Protein AF-A0A933KQH9-F1 (afdb_monomer_lite)

Structure (mmCIF, N/CA/C/O backbone):
data_AF-A0A933KQH9-F1
#
_entry.id   AF-A0A933KQH9-F1
#
loop_
_atom_site.group_PDB
_atom_site.id
_atom_site.type_symbol
_atom_site.label_atom_id
_atom_site.label_alt_id
_atom_site.label_comp_id
_atom_site.label_asym_id
_atom_site.label_entity_id
_atom_site.label_seq_id
_atom_site.pdbx_PDB_ins_code
_atom_site.Cartn_x
_atom_site.Cartn_y
_atom_site.Cartn_z
_atom_site.occupancy
_atom_site.B_iso_or_equiv
_atom_site.auth_seq_id
_atom_site.auth_comp_id
_atom_site.auth_asym_id
_atom_site.auth_atom_id
_atom_site.pdbx_PDB_model_num
ATOM 1 N N . MET A 1 1 ? -26.737 -25.589 7.525 1.00 46.44 1 MET A N 1
ATOM 2 C CA . MET A 1 1 ? -25.568 -26.470 7.761 1.00 46.44 1 MET A CA 1
ATOM 3 C C . MET A 1 1 ? -24.680 -26.431 6.521 1.00 46.44 1 MET A C 1
ATOM 5 O O . MET A 1 1 ? -25.229 -26.481 5.429 1.00 46.44 1 MET A O 1
ATOM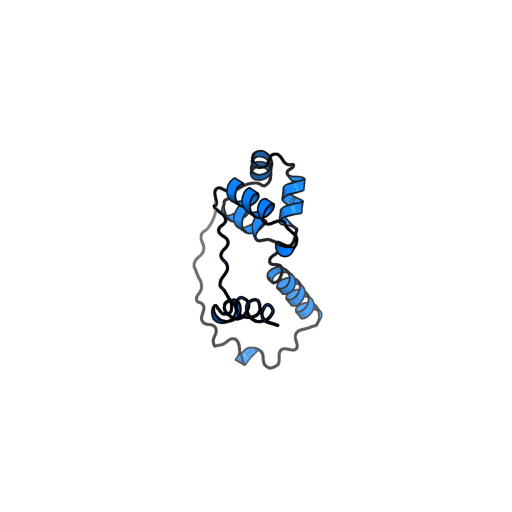 9 N N . ALA A 1 2 ? -23.361 -26.272 6.685 1.00 54.53 2 ALA A N 1
ATOM 10 C CA . ALA A 1 2 ? -22.367 -26.179 5.602 1.00 54.53 2 ALA A CA 1
ATOM 11 C C . ALA A 1 2 ? -21.714 -27.547 5.302 1.00 54.53 2 ALA A C 1
ATOM 13 O O . ALA A 1 2 ? -21.694 -28.412 6.178 1.00 54.53 2 ALA A O 1
ATOM 14 N N . LYS A 1 3 ? -21.180 -27.740 4.083 1.00 48.19 3 LYS A N 1
ATOM 15 C CA . LYS A 1 3 ? -20.543 -28.986 3.606 1.00 48.19 3 LYS A CA 1
ATOM 16 C C . LYS A 1 3 ? -19.101 -28.719 3.132 1.00 48.19 3 LYS A C 1
ATOM 18 O O . LYS A 1 3 ? -18.855 -27.694 2.505 1.00 48.19 3 LYS A O 1
ATOM 23 N N . ALA A 1 4 ? -18.183 -29.637 3.452 1.00 56.84 4 ALA A N 1
ATOM 24 C CA . ALA A 1 4 ? -16.744 -29.596 3.146 1.00 56.84 4 ALA A CA 1
ATOM 25 C C . ALA A 1 4 ? -16.400 -30.098 1.720 1.00 56.84 4 ALA A C 1
ATOM 27 O O . ALA A 1 4 ? -17.177 -30.865 1.152 1.00 56.84 4 ALA A O 1
ATOM 28 N N . SER A 1 5 ? -15.234 -29.699 1.174 1.00 48.62 5 SER A N 1
ATOM 29 C CA . SER A 1 5 ? -14.744 -30.033 -0.185 1.00 48.62 5 SER A CA 1
ATOM 30 C C . SER A 1 5 ? -13.273 -30.503 -0.201 1.00 48.62 5 SER A C 1
ATOM 32 O O . SER A 1 5 ? -12.468 -30.038 0.602 1.00 48.62 5 SER A O 1
ATOM 34 N N . THR A 1 6 ? -12.942 -31.409 -1.130 1.00 44.62 6 THR A N 1
ATOM 35 C CA . THR A 1 6 ? -11.667 -32.158 -1.316 1.00 44.62 6 THR A CA 1
ATOM 36 C C . THR A 1 6 ? -10.772 -31.534 -2.430 1.00 44.62 6 THR A C 1
ATOM 38 O O . THR A 1 6 ? -11.344 -30.841 -3.273 1.00 44.62 6 THR A O 1
ATOM 41 N N . PRO A 1 7 ? -9.419 -31.729 -2.477 1.00 52.72 7 PRO A N 1
ATOM 42 C CA . PRO A 1 7 ? -8.498 -30.928 -3.320 1.00 52.72 7 PRO A CA 1
ATOM 43 C C . PRO A 1 7 ? -8.021 -31.587 -4.646 1.00 52.72 7 PRO A C 1
ATOM 45 O O . PRO A 1 7 ? -8.163 -32.795 -4.821 1.00 52.72 7 PRO A O 1
ATOM 48 N N . ILE A 1 8 ? -7.449 -30.776 -5.561 1.00 50.84 8 ILE A N 1
ATOM 49 C CA . ILE A 1 8 ? -7.117 -31.064 -6.988 1.00 50.84 8 ILE A CA 1
ATOM 50 C C . ILE A 1 8 ? -5.592 -30.931 -7.271 1.00 50.84 8 ILE A C 1
ATOM 52 O O . ILE A 1 8 ? -4.945 -30.083 -6.661 1.00 50.84 8 ILE A O 1
ATOM 56 N N . ASP A 1 9 ? -5.047 -31.747 -8.196 1.00 50.47 9 ASP A N 1
ATOM 57 C CA . ASP A 1 9 ? -3.622 -31.879 -8.615 1.00 50.47 9 ASP A CA 1
ATOM 58 C C . ASP A 1 9 ? -3.227 -30.961 -9.811 1.00 50.47 9 ASP A C 1
ATOM 60 O O . ASP A 1 9 ? -4.059 -30.667 -10.670 1.00 50.47 9 ASP A O 1
ATOM 64 N N . THR A 1 10 ? -1.962 -30.510 -9.880 1.00 51.78 10 THR A N 1
ATOM 65 C CA . THR A 1 10 ? -1.454 -29.380 -10.700 1.00 51.78 10 THR A CA 1
ATOM 66 C C . THR A 1 10 ? -0.101 -29.666 -11.385 1.00 51.78 10 THR A C 1
ATOM 68 O O . THR A 1 10 ? 0.948 -29.246 -10.893 1.00 51.78 10 THR A O 1
ATOM 71 N N . ARG A 1 11 ? -0.083 -30.315 -12.557 1.00 44.41 11 ARG A N 1
ATOM 72 C CA . ARG A 1 11 ? 1.091 -30.338 -13.467 1.00 44.41 11 ARG A CA 1
ATOM 73 C C . ARG A 1 11 ? 0.744 -29.679 -14.810 1.00 44.41 11 ARG A C 1
ATOM 75 O O . ARG A 1 11 ? -0.325 -29.946 -15.346 1.00 44.41 11 ARG A O 1
ATOM 82 N N . PHE A 1 12 ? 1.628 -28.809 -15.314 1.00 46.28 12 PHE A N 1
ATOM 83 C CA . PHE A 1 12 ? 1.343 -27.775 -16.334 1.00 46.28 12 PHE A CA 1
ATOM 84 C C . PHE A 1 12 ? 1.858 -28.075 -17.753 1.00 46.28 12 PHE A C 1
ATOM 86 O O . PHE A 1 12 ? 1.515 -27.357 -18.688 1.00 46.28 12 PHE A O 1
ATOM 93 N N . ASP A 1 13 ? 2.620 -29.149 -17.937 1.00 43.84 13 ASP A N 1
ATOM 94 C CA . ASP A 1 13 ? 3.376 -29.412 -19.174 1.00 43.84 13 ASP A CA 1
ATOM 95 C C . ASP A 1 13 ? 2.487 -29.812 -20.375 1.00 43.84 13 ASP A C 1
ATOM 97 O O . ASP A 1 13 ? 2.960 -29.932 -21.496 1.00 43.84 13 ASP A O 1
ATOM 101 N N . ILE A 1 14 ? 1.184 -30.008 -20.143 1.00 45.66 14 ILE A N 1
ATOM 102 C CA . ILE A 1 14 ? 0.177 -30.390 -21.149 1.00 45.66 14 ILE A CA 1
ATOM 103 C C . ILE A 1 14 ? -0.476 -29.154 -21.805 1.00 45.66 14 ILE A C 1
ATOM 105 O O . ILE A 1 14 ? -1.125 -29.270 -22.840 1.00 45.66 14 ILE A O 1
ATOM 109 N N . VAL A 1 15 ? -0.346 -27.966 -21.204 1.00 45.03 15 VAL A N 1
ATOM 110 C CA . VAL A 1 15 ? -1.134 -26.783 -21.598 1.00 45.03 15 VAL A CA 1
ATOM 111 C C . VAL A 1 15 ? -0.576 -26.081 -22.846 1.00 45.03 15 VAL A C 1
ATOM 113 O O . VAL A 1 15 ? -1.350 -25.470 -23.575 1.00 45.03 15 VAL A O 1
ATOM 116 N N . ASP A 1 16 ? 0.728 -26.186 -23.113 1.00 45.00 16 ASP A N 1
ATOM 117 C CA . ASP A 1 16 ? 1.415 -25.378 -24.136 1.00 45.00 16 ASP A CA 1
ATOM 118 C C . ASP A 1 16 ? 1.133 -25.864 -25.575 1.00 45.00 16 ASP A C 1
ATOM 120 O O . ASP A 1 16 ? 0.712 -25.078 -26.418 1.00 45.00 16 ASP A O 1
ATOM 124 N N . ASP A 1 17 ? 1.194 -27.180 -25.826 1.00 50.22 17 ASP A N 1
ATOM 125 C CA . ASP A 1 17 ? 0.861 -27.791 -27.132 1.00 50.22 17 ASP A CA 1
ATOM 126 C C . ASP A 1 17 ? -0.623 -27.617 -27.535 1.00 50.22 17 ASP A C 1
ATOM 128 O O . ASP A 1 17 ? -0.993 -27.811 -28.693 1.00 50.22 17 ASP A O 1
ATOM 132 N N . LEU A 1 18 ? -1.503 -27.260 -26.589 1.00 49.06 18 LEU A N 1
ATOM 133 C CA . LEU A 1 18 ? -2.940 -27.077 -26.825 1.00 49.06 18 LEU A CA 1
ATOM 134 C C . LEU A 1 18 ? -3.283 -25.689 -27.401 1.00 49.06 18 LEU A C 1
ATOM 136 O O . LEU A 1 18 ? -4.405 -25.483 -27.867 1.00 49.06 18 LEU A O 1
ATOM 140 N N . LEU A 1 19 ? -2.353 -24.729 -27.354 1.00 54.28 19 LEU A N 1
ATOM 141 C CA . LEU A 1 19 ? -2.623 -23.325 -27.687 1.00 54.28 19 LEU A CA 1
ATOM 142 C C . LEU A 1 19 ? -2.250 -22.924 -29.125 1.00 54.28 19 LEU A C 1
ATOM 144 O O . LEU A 1 19 ? -2.709 -21.876 -29.587 1.00 54.28 19 LEU A O 1
ATOM 148 N N . ASP A 1 20 ? -1.525 -23.762 -29.869 1.00 49.12 20 ASP A N 1
ATOM 149 C CA . ASP A 1 20 ? -1.185 -23.518 -31.277 1.00 49.12 20 ASP A CA 1
ATOM 150 C C . ASP A 1 20 ? -2.402 -23.751 -32.194 1.00 49.12 20 ASP A C 1
ATOM 152 O O . ASP A 1 20 ? -2.613 -24.821 -32.765 1.00 49.12 20 ASP A O 1
ATOM 156 N N . GLY A 1 21 ? -3.244 -22.722 -32.322 1.00 54.06 21 GLY A N 1
ATOM 157 C CA . GLY A 1 21 ? -4.408 -22.707 -33.219 1.00 54.06 21 GLY A CA 1
ATOM 158 C C . GLY A 1 21 ? -5.695 -22.156 -32.608 1.00 54.06 21 GLY A C 1
ATOM 159 O O . GLY A 1 21 ? -6.729 -22.145 -33.278 1.00 54.06 21 GLY A O 1
ATOM 160 N N . VAL A 1 22 ? -5.663 -21.696 -31.354 1.00 54.84 22 VAL A N 1
ATOM 161 C CA . VAL A 1 22 ? -6.824 -21.052 -30.730 1.00 54.84 22 VAL A CA 1
ATOM 162 C C . VAL A 1 22 ? -6.912 -19.604 -31.202 1.00 54.84 22 VAL A C 1
ATOM 164 O O . VAL A 1 22 ? -6.221 -18.725 -30.691 1.00 54.84 22 VAL A O 1
ATOM 167 N N . ASP A 1 23 ? -7.801 -19.353 -32.159 1.00 59.34 23 ASP A N 1
ATOM 168 C CA . ASP A 1 23 ? -8.203 -17.998 -32.529 1.00 59.34 23 ASP A CA 1
ATO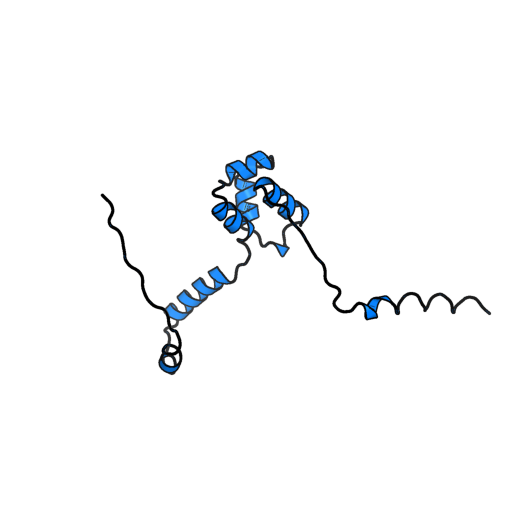M 169 C C . ASP A 1 23 ? -9.123 -17.470 -31.417 1.00 59.34 23 ASP A C 1
ATOM 171 O O . ASP A 1 23 ? -10.317 -17.779 -31.366 1.00 59.34 23 ASP A O 1
ATOM 175 N N . VAL A 1 24 ? -8.537 -16.792 -30.423 1.00 59.19 24 VAL A N 1
ATOM 176 C CA . VAL A 1 24 ? -9.287 -16.259 -29.280 1.00 59.19 24 VAL A CA 1
ATOM 177 C C . VAL A 1 24 ? -10.131 -15.084 -29.774 1.00 59.19 24 VAL A C 1
ATOM 179 O O . VAL A 1 24 ? -9.555 -14.079 -30.191 1.00 59.19 24 VAL A O 1
ATOM 182 N N . PRO A 1 25 ? -11.471 -15.156 -29.686 1.00 69.62 25 PRO A N 1
ATOM 183 C CA . PRO A 1 25 ? -12.342 -14.065 -30.104 1.00 69.62 25 PRO A CA 1
ATOM 184 C C . PRO A 1 25 ? -11.975 -12.741 -29.420 1.00 69.62 25 PRO A C 1
ATOM 186 O O . PRO A 1 25 ? -11.623 -12.720 -28.235 1.00 69.62 25 PRO A O 1
ATOM 189 N N . ASP A 1 26 ? -12.088 -11.626 -30.144 1.00 66.88 26 ASP A N 1
ATOM 190 C CA . ASP A 1 26 ? -11.670 -10.297 -29.669 1.00 66.88 26 ASP A CA 1
ATOM 191 C C . ASP A 1 26 ? -12.318 -9.897 -28.333 1.00 66.88 26 ASP A C 1
ATOM 193 O O . ASP A 1 26 ? -11.699 -9.230 -27.503 1.00 66.88 26 ASP A O 1
ATOM 197 N N . ASP A 1 27 ? -13.553 -10.333 -28.077 1.00 69.38 27 ASP A N 1
ATOM 198 C CA . ASP A 1 27 ? -14.268 -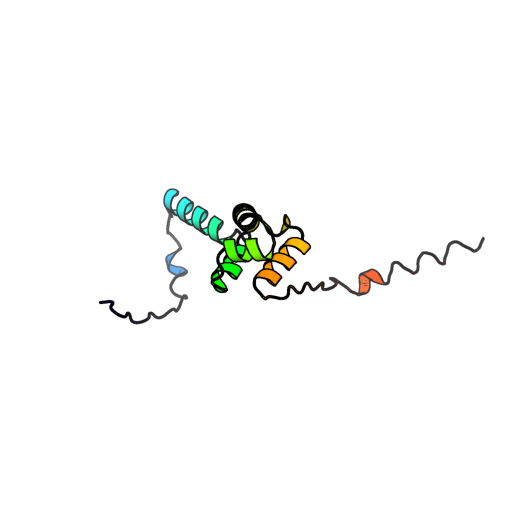10.090 -26.825 1.00 69.38 27 ASP A CA 1
ATOM 199 C C . ASP A 1 27 ? -13.704 -10.917 -25.659 1.00 69.38 27 ASP A C 1
ATOM 201 O O . ASP A 1 27 ? -13.615 -10.431 -24.526 1.00 69.38 27 ASP A O 1
ATOM 205 N N . GLN A 1 28 ? -13.259 -12.143 -25.922 1.00 67.00 28 GLN A N 1
ATOM 206 C CA . GLN A 1 28 ? -12.567 -12.979 -24.948 1.00 67.00 28 GLN A CA 1
ATOM 207 C C . GLN A 1 28 ? -11.166 -12.431 -24.655 1.00 67.00 28 GLN A C 1
ATOM 209 O O . GLN A 1 28 ? -10.786 -12.323 -23.486 1.00 67.00 28 GLN A O 1
ATOM 214 N N . MET A 1 29 ? -10.443 -11.989 -25.684 1.00 61.38 29 MET A N 1
ATOM 215 C CA . MET A 1 29 ? -9.144 -11.335 -25.541 1.00 61.38 29 MET A CA 1
ATOM 216 C C . MET A 1 29 ? -9.268 -9.999 -24.790 1.00 61.38 29 MET A C 1
ATOM 218 O O . MET A 1 29 ? -8.483 -9.722 -23.886 1.00 61.38 29 MET A O 1
ATOM 222 N N . ALA A 1 30 ? -10.314 -9.204 -25.045 1.00 68.62 30 ALA A N 1
ATOM 223 C CA . ALA A 1 30 ? -10.612 -7.985 -24.290 1.00 68.62 30 ALA A CA 1
ATOM 224 C C . ALA A 1 30 ? -10.923 -8.269 -22.811 1.00 68.62 30 ALA A C 1
ATOM 226 O O . ALA A 1 30 ? -10.485 -7.531 -21.926 1.00 68.62 30 ALA A O 1
ATOM 227 N N . ARG A 1 31 ? -11.636 -9.362 -22.514 1.00 64.50 31 ARG A N 1
ATOM 228 C CA . ARG A 1 31 ? -11.917 -9.791 -21.134 1.00 64.50 31 ARG A CA 1
ATOM 229 C C . ARG A 1 31 ? -10.661 -10.277 -20.409 1.00 64.50 31 ARG A C 1
ATOM 231 O O . ARG A 1 31 ? -10.508 -9.971 -19.225 1.00 64.50 31 ARG A O 1
ATOM 238 N N . ILE A 1 32 ? -9.767 -10.980 -21.103 1.00 70.44 32 ILE A N 1
ATOM 239 C CA . ILE A 1 32 ? -8.460 -11.410 -20.585 1.00 70.44 32 ILE A CA 1
ATOM 240 C C . ILE A 1 32 ? -7.559 -10.193 -20.355 1.00 70.44 32 ILE A C 1
ATOM 242 O O . ILE A 1 32 ? -7.021 -10.038 -19.264 1.00 70.44 32 ILE A O 1
ATOM 246 N N . ASN A 1 33 ? -7.490 -9.259 -21.300 1.00 64.88 33 ASN A N 1
ATOM 247 C CA . ASN A 1 33 ? -6.709 -8.029 -21.166 1.00 64.88 33 ASN A CA 1
ATOM 248 C C . ASN A 1 33 ? -7.228 -7.128 -20.035 1.00 64.88 33 ASN A C 1
ATOM 250 O O . ASN A 1 33 ? -6.438 -6.601 -19.256 1.00 64.88 33 ASN A O 1
ATOM 254 N N . ALA A 1 34 ? -8.548 -7.020 -19.855 1.00 63.44 34 ALA A N 1
ATOM 255 C CA . ALA A 1 34 ? -9.150 -6.320 -18.717 1.00 63.44 34 ALA A CA 1
ATOM 256 C C . ALA A 1 34 ? -8.889 -7.017 -17.368 1.00 63.44 34 ALA A C 1
ATOM 258 O O . ALA A 1 34 ? -8.974 -6.389 -16.310 1.00 63.44 34 ALA A O 1
ATOM 259 N N . HIS A 1 35 ? -8.604 -8.319 -17.386 1.00 56.97 35 HIS A N 1
ATOM 260 C CA . HIS A 1 35 ? -8.209 -9.077 -16.206 1.00 56.97 35 HIS A CA 1
ATOM 261 C C . HIS A 1 35 ? -6.704 -8.947 -15.920 1.00 56.97 35 HIS A C 1
ATOM 263 O O . HIS A 1 35 ? -6.339 -8.728 -14.768 1.00 56.97 35 HIS A O 1
ATOM 269 N N . LEU A 1 36 ? -5.857 -8.967 -16.953 1.00 51.25 36 LEU A N 1
ATOM 270 C CA . LEU A 1 36 ? -4.414 -8.719 -16.876 1.00 51.25 36 LEU A CA 1
ATOM 271 C C . LEU A 1 36 ? -4.102 -7.280 -16.440 1.00 51.25 36 LEU A C 1
ATOM 273 O O . LEU A 1 36 ? -3.261 -7.082 -15.574 1.00 51.25 36 LEU A O 1
ATOM 277 N N . ALA A 1 37 ? -4.859 -6.282 -16.903 1.00 56.25 37 ALA A N 1
ATOM 278 C CA . ALA A 1 37 ? -4.779 -4.906 -16.395 1.00 56.25 37 ALA A CA 1
ATOM 279 C C . ALA A 1 37 ? -5.114 -4.800 -14.893 1.00 56.25 37 ALA A C 1
ATOM 281 O O . ALA A 1 37 ? -4.667 -3.884 -14.211 1.00 56.25 37 ALA A O 1
ATOM 282 N N . ARG A 1 38 ? -5.889 -5.756 -14.368 1.00 51.69 38 ARG A N 1
ATOM 283 C CA . ARG A 1 38 ? -6.245 -5.866 -12.947 1.00 51.69 38 ARG A CA 1
ATOM 284 C C . ARG A 1 38 ? -5.136 -6.514 -12.107 1.00 51.69 38 ARG A C 1
ATOM 286 O O . ARG A 1 38 ? -5.112 -6.298 -10.903 1.00 51.69 38 ARG A O 1
ATOM 293 N N . LEU A 1 39 ? -4.255 -7.295 -12.735 1.00 50.03 39 LEU A N 1
ATOM 294 C CA . LEU A 1 39 ? -3.072 -7.913 -12.124 1.00 50.03 39 LEU A CA 1
ATOM 295 C C . LEU A 1 39 ? -1.826 -7.019 -12.229 1.00 50.03 39 LEU A C 1
ATOM 297 O O . LEU A 1 39 ? -0.980 -7.062 -11.349 1.00 50.03 39 LEU A O 1
ATOM 301 N N . LEU A 1 40 ? -1.727 -6.198 -13.278 1.00 47.19 40 LEU A N 1
ATOM 302 C CA . LEU A 1 40 ? -0.583 -5.319 -13.565 1.00 47.19 40 LEU A CA 1
ATOM 303 C C . LEU A 1 40 ? -0.618 -3.964 -12.825 1.00 47.19 40 LEU A C 1
ATOM 305 O O . LEU A 1 40 ? 0.261 -3.133 -13.031 1.00 47.19 40 LEU A O 1
ATOM 309 N N . ALA A 1 41 ? -1.624 -3.721 -11.983 1.00 52.72 41 ALA A N 1
ATOM 310 C CA . ALA A 1 41 ? -1.740 -2.522 -11.158 1.00 52.72 41 ALA A CA 1
ATOM 311 C C . ALA A 1 41 ? -1.224 -2.801 -9.733 1.00 52.72 41 ALA A C 1
ATOM 313 O O . ALA A 1 41 ? -2.008 -3.093 -8.829 1.00 52.72 41 ALA A O 1
ATOM 314 N N . ASP A 1 42 ? 0.082 -2.646 -9.510 1.00 53.78 42 ASP A N 1
ATOM 315 C CA . ASP A 1 42 ? 0.759 -2.646 -8.193 1.00 53.78 42 ASP A CA 1
ATOM 316 C C . ASP A 1 42 ? 0.336 -1.466 -7.267 1.00 53.78 42 ASP A C 1
ATOM 318 O O . ASP A 1 42 ? 1.010 -1.106 -6.300 1.00 53.78 42 ASP A O 1
ATOM 322 N N . ASP A 1 43 ? -0.838 -0.881 -7.513 1.00 60.62 43 ASP A N 1
ATOM 323 C CA . ASP A 1 43 ? -1.425 0.272 -6.821 1.00 60.62 43 ASP A CA 1
ATOM 324 C C . ASP A 1 43 ? -2.255 -0.130 -5.592 1.00 60.62 43 ASP A C 1
ATOM 326 O O . ASP A 1 43 ? -2.797 0.721 -4.890 1.00 60.62 43 ASP A O 1
ATOM 330 N N . GLN A 1 44 ? -2.379 -1.432 -5.312 1.00 70.38 44 GLN A N 1
ATOM 331 C CA . GLN A 1 44 ? -3.178 -1.946 -4.194 1.00 70.38 44 GLN A CA 1
ATOM 332 C C . GLN A 1 44 ? -2.358 -2.499 -3.035 1.00 70.38 44 GLN A C 1
ATOM 334 O O . GLN A 1 44 ? -2.950 -3.037 -2.107 1.00 70.38 44 GLN A O 1
ATOM 339 N N . VAL A 1 45 ? -1.033 -2.342 -3.024 1.00 78.12 45 VAL A N 1
ATOM 340 C CA . VAL A 1 45 ? -0.173 -2.896 -1.961 1.00 78.12 45 VAL A CA 1
ATOM 341 C C . VAL A 1 45 ? -0.643 -2.470 -0.566 1.00 78.12 45 VAL A C 1
ATOM 343 O O . VAL A 1 45 ? -0.792 -3.312 0.316 1.00 78.12 45 VAL A O 1
ATOM 346 N N . LEU A 1 46 ? -0.970 -1.187 -0.372 1.00 84.69 46 LEU A N 1
ATOM 347 C CA . LEU A 1 46 ? -1.475 -0.693 0.917 1.00 84.69 46 LEU A CA 1
ATOM 348 C C . LEU A 1 46 ? -2.776 -1.399 1.320 1.00 84.69 46 LEU A C 1
ATOM 350 O O . LEU A 1 46 ? -2.917 -1.883 2.443 1.00 84.69 46 LEU A O 1
ATOM 354 N N . ARG A 1 47 ? -3.714 -1.510 0.375 1.00 89.81 47 ARG A N 1
ATOM 355 C CA . ARG A 1 47 ? -5.005 -2.168 0.586 1.00 89.81 47 ARG A CA 1
ATOM 356 C C . ARG A 1 47 ? -4.845 -3.663 0.848 1.00 89.81 47 ARG A C 1
ATOM 358 O O . ARG A 1 47 ? -5.525 -4.184 1.727 1.00 89.81 47 ARG A O 1
ATOM 365 N N . ALA A 1 48 ? -4.001 -4.338 0.077 1.00 85.00 48 ALA A N 1
ATOM 366 C CA . ALA A 1 48 ? -3.755 -5.767 0.168 1.00 85.00 48 ALA A CA 1
ATOM 367 C C . ALA A 1 48 ? -3.186 -6.116 1.544 1.00 85.00 48 ALA A C 1
ATOM 369 O O . ALA A 1 48 ? -3.806 -6.895 2.264 1.00 85.00 48 ALA A O 1
ATOM 370 N N . VAL A 1 49 ? -2.119 -5.429 1.968 1.00 85.94 49 VAL A N 1
ATOM 371 C CA . VAL A 1 49 ? -1.521 -5.639 3.293 1.00 85.94 49 VAL A CA 1
ATOM 372 C C . VAL A 1 49 ? -2.535 -5.347 4.396 1.00 85.94 49 VAL A C 1
ATOM 374 O O . VAL A 1 49 ? -2.732 -6.172 5.280 1.00 85.94 49 VAL A O 1
ATOM 377 N N . ARG A 1 50 ? -3.282 -4.236 4.324 1.00 92.38 50 ARG A N 1
ATOM 378 C CA . ARG A 1 50 ? -4.325 -3.949 5.324 1.00 92.38 50 ARG A CA 1
ATOM 379 C C . ARG A 1 50 ? -5.368 -5.069 5.427 1.00 92.38 50 ARG A C 1
ATOM 381 O O . ARG A 1 50 ? -5.819 -5.382 6.533 1.00 92.38 50 ARG A O 1
ATOM 388 N N . LEU A 1 51 ? -5.810 -5.615 4.292 1.00 89.81 51 LEU A N 1
ATOM 389 C CA . LEU A 1 51 ? -6.788 -6.703 4.261 1.00 89.81 51 LEU A CA 1
ATOM 390 C C . LEU A 1 51 ? -6.213 -8.000 4.841 1.00 89.81 51 LEU A C 1
ATOM 392 O O . LEU A 1 51 ? -6.927 -8.667 5.586 1.00 89.81 51 LEU A O 1
ATOM 396 N N . GLU A 1 52 ? -4.946 -8.316 4.575 1.00 86.50 52 GLU A N 1
ATOM 397 C CA . GLU A 1 52 ? -4.240 -9.444 5.200 1.00 86.50 52 GLU A CA 1
ATOM 398 C C . GLU A 1 52 ? -4.156 -9.298 6.724 1.00 86.50 52 GLU A C 1
ATOM 400 O O . GLU A 1 52 ? -4.355 -10.270 7.450 1.00 86.50 52 GLU A O 1
ATOM 405 N N . CYS A 1 53 ? -3.967 -8.076 7.229 1.00 86.44 53 CYS A N 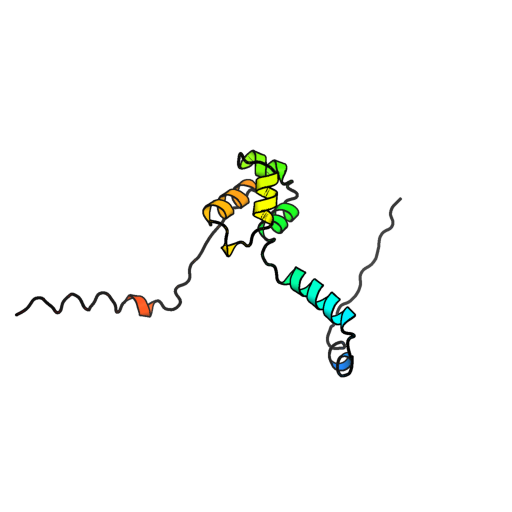1
ATOM 406 C CA . CYS A 1 53 ? -4.001 -7.790 8.665 1.00 86.44 53 CYS A CA 1
ATOM 407 C C . CYS A 1 53 ? -5.416 -7.845 9.274 1.00 86.44 53 CYS A C 1
ATOM 409 O O . CYS A 1 53 ? -5.567 -7.713 10.487 1.00 86.44 53 CYS A O 1
ATOM 411 N N . GLY A 1 54 ? -6.473 -7.962 8.459 1.00 90.25 54 GLY A N 1
ATOM 412 C CA . GLY A 1 54 ? -7.863 -7.924 8.923 1.00 90.25 54 GLY A CA 1
ATOM 413 C C . GLY A 1 54 ? -8.311 -6.557 9.460 1.00 90.25 54 GLY A C 1
ATOM 414 O O . GLY A 1 54 ? -9.310 -6.467 10.176 1.00 90.25 54 GLY A O 1
ATOM 415 N N . VAL A 1 55 ? -7.595 -5.478 9.128 1.00 91.38 55 VAL A N 1
ATOM 416 C CA . VAL A 1 55 ? -7.852 -4.135 9.667 1.00 91.38 55 VAL A CA 1
ATOM 417 C C . VAL A 1 55 ? -8.809 -3.360 8.755 1.00 91.38 55 VAL A C 1
ATOM 419 O O . VAL A 1 55 ? -8.648 -3.291 7.536 1.00 91.38 55 VAL A O 1
ATOM 422 N N . ALA A 1 56 ? -9.829 -2.721 9.331 1.00 92.88 56 ALA A N 1
ATOM 423 C CA . ALA A 1 56 ? -10.739 -1.859 8.575 1.00 92.88 56 ALA A CA 1
ATOM 424 C C . ALA A 1 56 ? -10.126 -0.468 8.328 1.00 92.88 56 ALA A C 1
ATOM 426 O O . ALA A 1 56 ? -9.460 0.079 9.203 1.00 92.88 56 ALA A O 1
ATOM 427 N N . GLN A 1 57 ? -10.438 0.169 7.192 1.00 90.81 57 GLN A N 1
ATOM 428 C CA . GLN A 1 57 ? -9.935 1.515 6.850 1.00 90.81 57 GLN A CA 1
ATOM 429 C C . GLN A 1 57 ? -10.179 2.555 7.956 1.00 90.81 57 GLN A C 1
ATOM 431 O O . GLN A 1 57 ? -9.324 3.394 8.208 1.00 90.81 57 GLN A O 1
ATOM 436 N N . LYS A 1 58 ? -11.319 2.481 8.658 1.00 91.69 58 LYS A N 1
ATOM 437 C CA . LYS A 1 58 ? -11.655 3.383 9.776 1.00 91.69 58 LYS A CA 1
ATOM 438 C C . LYS A 1 58 ? -10.684 3.293 10.960 1.00 91.69 58 LYS A C 1
ATOM 440 O O . LYS A 1 58 ? -10.548 4.265 11.689 1.00 91.69 58 LYS A O 1
ATOM 445 N N . VAL A 1 59 ? -10.050 2.136 11.155 1.00 91.12 59 VAL A N 1
ATOM 446 C CA . VAL A 1 59 ? -9.087 1.910 12.241 1.00 91.12 59 VAL A CA 1
ATOM 447 C C . VAL A 1 59 ? -7.768 2.583 11.885 1.00 91.12 59 VAL A C 1
ATOM 449 O O . VAL A 1 59 ? -7.286 3.400 12.657 1.00 91.12 59 VAL A O 1
ATOM 452 N N . VAL A 1 60 ? -7.271 2.349 10.665 1.00 89.19 60 VAL A N 1
ATOM 453 C CA . VAL A 1 60 ? -6.088 3.045 10.129 1.00 89.19 60 VAL A CA 1
ATOM 454 C C . VAL A 1 60 ? -6.307 4.561 10.104 1.00 89.19 60 VAL A C 1
ATOM 456 O O . VAL A 1 60 ? -5.431 5.330 10.477 1.00 89.19 60 VAL A O 1
ATOM 459 N N . ALA A 1 61 ? -7.501 5.009 9.707 1.00 86.50 61 ALA A N 1
ATOM 460 C CA . ALA A 1 61 ? -7.857 6.423 9.680 1.00 86.50 61 ALA A CA 1
ATOM 461 C C . ALA A 1 61 ? -7.816 7.064 11.076 1.00 86.50 61 ALA A C 1
ATOM 463 O O . ALA A 1 61 ? -7.295 8.166 11.221 1.00 86.50 61 ALA A O 1
ATOM 464 N N . ALA A 1 62 ? -8.344 6.371 12.090 1.00 85.06 62 ALA A N 1
ATOM 465 C CA . ALA A 1 62 ? -8.332 6.843 13.470 1.00 85.06 62 ALA A CA 1
ATOM 466 C C . ALA A 1 62 ? -6.904 6.949 14.022 1.00 85.06 62 ALA A C 1
ATOM 468 O O . ALA A 1 62 ? -6.579 7.957 14.642 1.00 85.06 62 ALA A O 1
ATOM 469 N N . ASP A 1 63 ? -6.057 5.957 13.742 1.00 88.38 63 ASP A N 1
ATOM 470 C CA . ASP A 1 63 ? -4.656 5.952 14.176 1.00 88.38 63 ASP A CA 1
ATOM 471 C C . ASP A 1 63 ? -3.841 7.073 13.507 1.00 88.38 63 ASP A C 1
ATOM 473 O O . ASP A 1 63 ? -3.085 7.797 14.151 1.00 88.38 63 ASP A O 1
ATOM 477 N N . LEU A 1 64 ? -4.090 7.310 12.216 1.00 83.81 64 LEU A N 1
ATOM 478 C CA . LEU A 1 64 ? -3.442 8.375 11.450 1.00 83.81 64 LEU A CA 1
ATOM 479 C C . LEU A 1 64 ? -4.065 9.767 11.643 1.00 83.81 64 LEU A C 1
ATOM 481 O O . LEU A 1 64 ? -3.548 10.739 11.089 1.00 83.81 64 LEU A O 1
ATOM 485 N N . GLY A 1 65 ? -5.171 9.886 12.384 1.00 81.56 65 GLY A N 1
ATOM 486 C CA . GLY A 1 65 ? -5.883 11.152 12.586 1.00 81.56 65 GLY A CA 1
ATOM 487 C C . GLY A 1 65 ? -6.491 11.739 11.305 1.00 81.56 65 GLY A C 1
ATOM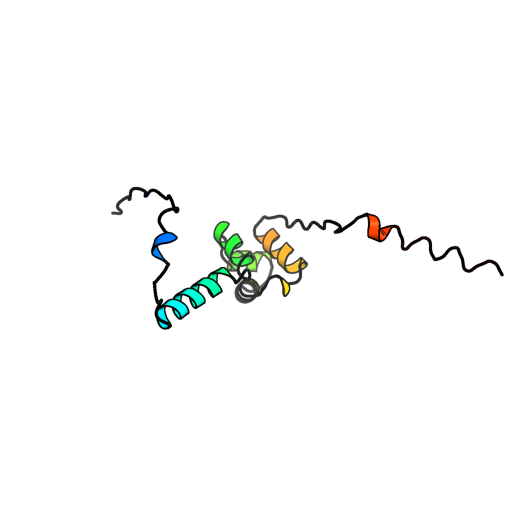 488 O O . GLY A 1 65 ? -6.586 12.958 11.163 1.00 81.56 65 GLY A O 1
ATOM 489 N N . VAL A 1 66 ? -6.884 10.891 10.351 1.00 86.62 66 VAL A N 1
ATOM 490 C CA . VAL A 1 66 ? -7.466 11.289 9.059 1.00 86.62 66 VAL A CA 1
ATOM 491 C C . VAL A 1 66 ? -8.859 10.694 8.866 1.00 86.62 66 VAL A C 1
ATOM 493 O O . VAL A 1 66 ? -9.364 9.923 9.678 1.00 86.62 66 VAL A O 1
ATOM 496 N N . THR A 1 67 ? -9.522 11.054 7.768 1.00 81.56 67 THR A N 1
ATOM 497 C CA . THR A 1 67 ? -10.827 10.478 7.430 1.00 81.56 67 THR A CA 1
ATOM 498 C C . THR A 1 67 ? -10.673 9.119 6.744 1.00 81.56 67 THR A C 1
ATOM 500 O O . THR A 1 67 ? -9.704 8.870 6.027 1.00 81.56 67 THR A O 1
ATOM 503 N N . ALA A 1 68 ? -11.674 8.243 6.878 1.00 77.19 68 ALA A N 1
ATOM 504 C CA . ALA A 1 68 ? -11.707 6.975 6.139 1.00 77.19 68 ALA A CA 1
ATOM 505 C C . ALA A 1 68 ? -11.720 7.181 4.608 1.00 77.19 68 ALA A C 1
ATOM 507 O O . ALA A 1 68 ? -11.171 6.367 3.873 1.00 77.19 68 ALA A O 1
ATOM 508 N N . SER A 1 69 ? -12.286 8.299 4.133 1.00 77.56 69 SER A N 1
ATOM 509 C CA . SER A 1 69 ? -12.244 8.693 2.717 1.00 77.56 69 SER A CA 1
ATOM 510 C C . SER A 1 69 ? -10.816 9.000 2.248 1.00 77.56 69 SER A C 1
ATOM 512 O O . SER A 1 69 ? -10.416 8.561 1.174 1.00 77.56 69 SER A O 1
ATOM 514 N N . ALA A 1 70 ? -10.007 9.668 3.078 1.00 80.75 70 ALA A N 1
ATOM 515 C CA . ALA A 1 70 ? -8.596 9.907 2.775 1.00 80.75 70 ALA A CA 1
ATOM 516 C C . ALA A 1 70 ? -7.797 8.595 2.675 1.00 80.75 70 ALA A C 1
ATOM 518 O O . ALA A 1 70 ? -6.952 8.464 1.793 1.00 80.75 70 ALA A O 1
ATOM 519 N N . ILE A 1 71 ? -8.106 7.603 3.519 1.00 87.75 71 ILE A N 1
ATOM 520 C CA . ILE A 1 71 ? -7.513 6.258 3.435 1.00 87.75 71 ILE A CA 1
ATOM 521 C C . ILE A 1 71 ? -7.932 5.538 2.152 1.00 87.75 71 ILE A C 1
ATOM 523 O O . ILE A 1 71 ? -7.085 4.978 1.462 1.00 87.75 71 ILE A O 1
ATOM 527 N N . ALA A 1 72 ? -9.215 5.588 1.794 1.00 86.56 72 ALA A N 1
ATOM 528 C CA . ALA A 1 72 ? -9.704 4.981 0.560 1.00 86.56 72 ALA A CA 1
ATOM 529 C C . ALA A 1 72 ? -9.064 5.606 -0.692 1.00 86.56 72 ALA A C 1
ATOM 531 O O . ALA A 1 72 ? -8.718 4.886 -1.624 1.00 86.56 72 ALA A O 1
ATOM 532 N N . GLN A 1 73 ? -8.866 6.929 -0.700 1.00 85.38 73 GLN A N 1
ATOM 533 C CA . GLN A 1 73 ? -8.144 7.615 -1.773 1.00 85.38 73 GLN A CA 1
ATOM 534 C C . GLN A 1 73 ? -6.667 7.218 -1.805 1.00 85.38 73 GLN A C 1
ATOM 536 O O . GLN A 1 73 ? -6.139 6.967 -2.880 1.00 85.38 73 GLN A O 1
ATOM 541 N N . LEU A 1 74 ? -6.003 7.137 -0.649 1.00 85.62 74 LEU A N 1
ATOM 542 C CA . LEU A 1 74 ? -4.603 6.720 -0.552 1.00 85.62 74 LEU A CA 1
ATOM 543 C C . LEU A 1 74 ? -4.387 5.295 -1.088 1.00 85.62 74 LEU A C 1
ATOM 545 O O . LEU A 1 74 ? -3.453 5.073 -1.847 1.00 85.62 74 LEU A O 1
ATOM 549 N N . GLU A 1 75 ? -5.269 4.359 -0.738 1.00 88.75 75 GLU A N 1
ATOM 550 C CA . GLU A 1 75 ? -5.247 2.958 -1.194 1.00 88.75 75 GLU A CA 1
ATOM 551 C C . GLU A 1 75 ? -5.561 2.769 -2.685 1.00 88.75 75 GLU A C 1
ATOM 553 O O . GLU A 1 75 ? -5.403 1.666 -3.200 1.00 88.75 75 GLU A O 1
ATOM 558 N N . GLY A 1 76 ? -6.059 3.810 -3.355 1.00 84.31 76 GLY A N 1
ATOM 559 C CA . GLY A 1 76 ? -6.333 3.811 -4.791 1.00 84.31 76 GLY A CA 1
ATOM 560 C C . GLY A 1 76 ? -5.279 4.543 -5.620 1.00 84.31 76 GLY A C 1
ATOM 561 O O . GLY A 1 76 ? -5.486 4.722 -6.817 1.00 84.31 76 GLY A O 1
ATOM 562 N N . ARG A 1 77 ? -4.195 5.026 -5.002 1.00 80.62 77 ARG A N 1
ATOM 563 C CA . ARG A 1 77 ? -3.106 5.730 -5.687 1.00 80.62 77 ARG A CA 1
ATOM 564 C C . ARG A 1 77 ? -1.923 4.801 -5.909 1.00 80.62 77 ARG A C 1
ATOM 566 O O . ARG A 1 77 ? -1.582 4.021 -5.027 1.00 80.62 77 ARG A O 1
ATOM 573 N N . SER A 1 78 ? -1.234 4.995 -7.030 1.00 79.62 78 SER A N 1
ATOM 574 C CA . SER A 1 78 ? 0.043 4.330 -7.266 1.00 79.62 78 SER A CA 1
ATOM 575 C C . SER A 1 78 ? 1.098 4.767 -6.255 1.00 79.62 78 SER A C 1
ATOM 577 O O . SER A 1 78 ? 1.196 5.957 -5.917 1.00 79.62 78 SER A O 1
ATOM 579 N N . LEU A 1 79 ? 1.859 3.796 -5.742 1.00 76.06 79 LEU A N 1
ATOM 580 C CA . LEU A 1 79 ? 2.848 3.996 -4.681 1.00 76.06 79 LEU A CA 1
ATOM 581 C C . LEU A 1 79 ? 3.964 4.966 -5.089 1.00 76.06 79 LEU A C 1
ATOM 583 O O . LEU A 1 79 ? 4.468 5.688 -4.230 1.00 76.06 79 LEU A O 1
ATOM 587 N N . ASP A 1 80 ? 4.316 5.034 -6.375 1.00 76.44 80 ASP A N 1
ATOM 588 C CA . ASP A 1 80 ? 5.312 5.970 -6.916 1.00 76.44 80 ASP A CA 1
ATOM 589 C C . ASP A 1 80 ? 4.878 7.445 -6.778 1.00 76.44 80 ASP A C 1
ATOM 591 O O . ASP A 1 80 ? 5.713 8.345 -6.669 1.00 76.44 80 ASP A O 1
ATOM 595 N N . THR A 1 81 ? 3.568 7.703 -6.693 1.00 77.75 81 THR A N 1
ATOM 596 C CA . THR A 1 81 ? 2.999 9.042 -6.480 1.00 77.75 81 THR A CA 1
ATOM 597 C C . THR A 1 81 ? 2.840 9.418 -5.004 1.00 77.75 81 THR A C 1
ATOM 599 O O . THR A 1 81 ? 2.494 10.565 -4.687 1.00 77.75 81 THR A O 1
ATOM 602 N N . VAL A 1 82 ? 3.036 8.469 -4.085 1.00 80.75 82 VAL A N 1
ATOM 603 C CA . VAL A 1 82 ? 2.835 8.659 -2.646 1.00 80.75 82 VAL A CA 1
ATOM 604 C C . VAL A 1 82 ? 4.172 8.959 -1.975 1.00 80.75 82 VAL A C 1
ATOM 606 O O . VAL A 1 82 ? 5.180 8.294 -2.182 1.00 80.75 82 VAL A O 1
ATOM 609 N N . GLN A 1 83 ? 4.184 9.973 -1.110 1.00 84.75 83 GLN A N 1
ATOM 610 C CA . GLN A 1 83 ? 5.370 10.301 -0.323 1.00 84.75 83 GLN A CA 1
ATOM 611 C C . GLN A 1 83 ? 5.753 9.124 0.588 1.00 84.75 83 GLN A C 1
ATOM 613 O O . GLN A 1 83 ? 4.902 8.602 1.310 1.00 84.75 83 GLN A O 1
ATOM 618 N N . LEU A 1 84 ? 7.040 8.766 0.643 1.00 83.00 84 LEU A N 1
ATOM 619 C CA . LEU A 1 84 ? 7.532 7.643 1.456 1.00 83.00 84 LEU A CA 1
ATOM 620 C C . LEU A 1 84 ? 7.152 7.772 2.943 1.00 83.00 84 LEU A C 1
ATOM 622 O O . LEU A 1 84 ? 6.811 6.786 3.589 1.00 83.00 84 LEU A O 1
ATOM 626 N N . GLY A 1 85 ? 7.129 8.997 3.481 1.00 85.25 85 GLY A N 1
ATOM 627 C CA . GLY A 1 85 ? 6.682 9.254 4.856 1.00 85.25 85 GLY A CA 1
ATOM 628 C C . GLY A 1 85 ? 5.191 8.974 5.096 1.00 85.25 85 GLY A C 1
ATOM 629 O O . GLY A 1 85 ? 4.783 8.724 6.228 1.00 85.25 85 GLY A O 1
ATOM 630 N N . THR A 1 86 ? 4.362 9.004 4.053 1.00 86.25 86 THR A N 1
ATOM 631 C CA . THR A 1 86 ? 2.954 8.587 4.118 1.00 86.25 86 THR A CA 1
ATOM 632 C C . THR A 1 86 ? 2.839 7.067 4.086 1.00 86.25 86 THR A C 1
ATOM 634 O O . THR A 1 86 ? 2.104 6.508 4.894 1.00 86.25 86 THR A O 1
ATOM 637 N N . VAL A 1 87 ? 3.619 6.400 3.229 1.00 86.56 87 VAL A N 1
ATOM 638 C CA . VAL A 1 87 ? 3.698 4.929 3.172 1.00 86.56 87 VAL A CA 1
ATOM 639 C C . VAL A 1 87 ? 4.172 4.357 4.514 1.00 86.56 87 VAL A C 1
ATOM 641 O O . VAL A 1 87 ? 3.553 3.441 5.045 1.00 86.56 87 VAL A O 1
ATOM 644 N N . ARG A 1 88 ? 5.212 4.951 5.114 1.00 90.38 88 ARG A N 1
ATOM 645 C CA . ARG A 1 88 ? 5.730 4.557 6.435 1.00 90.38 88 ARG A CA 1
ATOM 646 C C . ARG A 1 88 ? 4.656 4.624 7.518 1.00 90.38 88 ARG A C 1
ATOM 648 O O . ARG A 1 88 ? 4.389 3.615 8.154 1.00 90.38 88 ARG A O 1
ATOM 655 N N . ARG A 1 89 ? 4.018 5.788 7.687 1.00 86.50 89 ARG A N 1
ATOM 656 C CA . ARG A 1 89 ? 2.976 5.985 8.709 1.00 86.50 89 ARG A CA 1
ATOM 657 C C . ARG A 1 89 ? 1.810 5.015 8.532 1.00 86.50 89 ARG A C 1
ATOM 659 O O . ARG A 1 89 ? 1.294 4.494 9.509 1.00 86.50 89 ARG A O 1
ATOM 666 N N . TYR A 1 90 ? 1.424 4.741 7.287 1.00 91.38 90 TYR A N 1
ATOM 667 C CA . TYR A 1 90 ? 0.373 3.773 6.990 1.00 91.38 90 TYR A CA 1
ATOM 668 C C . TYR A 1 90 ? 0.715 2.362 7.488 1.00 91.38 90 TYR A C 1
ATOM 670 O O . TYR A 1 90 ? -0.120 1.724 8.121 1.00 91.38 90 TYR A O 1
ATOM 678 N N . PHE A 1 91 ? 1.937 1.883 7.242 1.00 89.44 91 PHE A N 1
ATOM 679 C CA . PHE A 1 91 ? 2.372 0.571 7.727 1.00 89.44 91 PHE A CA 1
ATOM 680 C C . PHE A 1 91 ? 2.584 0.534 9.245 1.00 89.44 91 PHE A C 1
ATOM 682 O O . PHE A 1 91 ? 2.224 -0.460 9.870 1.00 89.44 91 PHE A O 1
ATOM 689 N N . GLU A 1 92 ? 3.061 1.623 9.852 1.00 89.19 92 GLU A N 1
ATOM 690 C CA . GLU A 1 92 ? 3.150 1.754 11.316 1.00 89.19 92 GLU A CA 1
ATOM 691 C C . GLU A 1 92 ? 1.767 1.628 11.974 1.00 89.19 92 GLU A C 1
ATOM 693 O O . GLU A 1 92 ? 1.626 0.900 12.954 1.00 89.19 92 GLU A O 1
ATOM 698 N N . ALA A 1 93 ? 0.731 2.227 11.376 1.00 89.31 93 ALA A N 1
ATOM 699 C CA . ALA A 1 93 ? -0.659 2.107 11.831 1.00 89.31 93 ALA A CA 1
ATOM 700 C C . ALA A 1 93 ? -1.239 0.684 11.704 1.00 89.31 93 ALA A C 1
ATOM 702 O O . ALA A 1 93 ? -2.252 0.352 12.322 1.00 89.31 93 ALA A O 1
ATOM 703 N N . LEU A 1 94 ? -0.605 -0.171 10.898 1.00 89.62 94 LEU A N 1
ATOM 704 C CA . LEU A 1 94 ? -0.909 -1.599 10.803 1.00 89.62 94 LEU A CA 1
ATOM 705 C C . LEU A 1 94 ? -0.024 -2.458 11.720 1.00 89.62 94 LEU A C 1
ATOM 707 O O . LEU A 1 94 ? -0.221 -3.669 11.782 1.00 89.62 94 LEU A O 1
ATOM 711 N N . GLY A 1 95 ? 0.933 -1.854 12.431 1.00 88.12 95 GLY A N 1
ATOM 712 C CA . GLY A 1 95 ? 1.880 -2.548 13.304 1.00 88.12 95 GLY A CA 1
ATOM 713 C C . GLY A 1 95 ? 3.147 -3.055 12.607 1.00 88.12 95 GLY A C 1
ATOM 714 O O . GLY A 1 95 ? 3.812 -3.939 13.141 1.00 88.12 95 GLY A O 1
ATOM 715 N N . TYR A 1 96 ? 3.491 -2.518 11.433 1.00 87.06 96 TYR A N 1
ATOM 716 C CA . TYR A 1 96 ? 4.668 -2.913 10.654 1.00 87.06 96 TYR A CA 1
ATOM 717 C C . TYR A 1 96 ? 5.739 -1.823 10.641 1.00 87.06 96 TYR A C 1
ATOM 719 O O . TYR A 1 96 ? 5.450 -0.627 10.634 1.00 87.06 96 TYR A O 1
ATOM 727 N N . GLU A 1 97 ? 6.996 -2.248 10.550 1.00 88.56 97 GLU A N 1
ATOM 728 C CA . GLU A 1 97 ? 8.132 -1.365 10.302 1.00 88.56 97 GLU A CA 1
ATOM 729 C C . GLU A 1 97 ? 8.470 -1.343 8.804 1.00 88.56 97 GLU A C 1
ATOM 731 O O . GLU A 1 97 ? 8.704 -2.384 8.188 1.00 88.56 97 GLU A O 1
ATOM 736 N N . LEU A 1 98 ? 8.530 -0.149 8.207 1.00 86.62 98 LEU A N 1
ATOM 737 C CA . LEU A 1 98 ? 8.981 0.016 6.824 1.00 86.62 98 LEU A CA 1
ATOM 738 C C . LEU A 1 98 ? 10.506 0.176 6.768 1.00 86.62 98 LEU A C 1
ATOM 740 O O . LEU A 1 98 ? 11.040 1.199 7.199 1.00 86.62 98 LEU A O 1
ATOM 744 N N . THR A 1 99 ? 11.190 -0.786 6.146 1.00 86.31 99 THR A N 1
ATOM 745 C CA . THR A 1 99 ? 12.629 -0.708 5.844 1.00 86.31 99 THR A CA 1
ATOM 746 C C . THR A 1 99 ? 12.855 -0.412 4.363 1.00 86.31 99 THR A C 1
ATOM 748 O O . THR A 1 99 ? 12.307 -1.097 3.504 1.00 86.31 99 THR A O 1
ATOM 751 N N . VAL A 1 100 ? 13.700 0.578 4.053 1.00 85.81 100 VAL A N 1
ATOM 752 C CA . VAL A 1 100 ? 14.127 0.895 2.678 1.00 85.81 100 VAL A CA 1
ATOM 753 C C . VAL A 1 100 ? 15.637 0.720 2.566 1.00 85.81 100 VAL A C 1
ATOM 755 O O . VAL A 1 100 ? 16.391 1.332 3.322 1.00 85.81 100 VAL A O 1
ATOM 758 N N . SER A 1 101 ? 16.085 -0.093 1.611 1.00 84.25 101 SER A N 1
ATOM 759 C CA . SER A 1 101 ? 17.502 -0.332 1.332 1.00 84.25 101 SER A CA 1
ATOM 760 C C . SER A 1 101 ? 17.878 0.145 -0.072 1.00 84.25 101 SER A C 1
ATOM 762 O O . SER A 1 101 ? 17.072 0.123 -1.000 1.00 84.25 101 SER A O 1
ATOM 764 N N . LEU A 1 102 ? 19.117 0.618 -0.224 1.00 83.62 102 LEU A N 1
ATOM 765 C CA . LEU A 1 102 ? 19.674 1.056 -1.503 1.00 83.62 102 LEU A CA 1
ATOM 766 C C . LEU A 1 102 ? 20.976 0.307 -1.762 1.00 83.62 102 LEU A C 1
ATOM 768 O O . LEU A 1 102 ? 21.928 0.427 -0.989 1.00 83.62 102 LEU A O 1
ATOM 772 N N . THR A 1 103 ? 21.042 -0.400 -2.885 1.00 84.62 103 THR A N 1
ATOM 773 C CA . THR A 1 103 ? 22.261 -1.085 -3.323 1.00 84.62 103 THR A CA 1
ATOM 774 C C . THR A 1 103 ? 22.959 -0.242 -4.396 1.00 84.62 103 THR A C 1
ATOM 776 O O . THR A 1 103 ? 22.320 0.153 -5.374 1.00 84.62 103 THR A O 1
ATOM 779 N N . PRO A 1 104 ? 24.256 0.092 -4.247 1.00 78.31 104 PRO A N 1
ATOM 780 C CA . PRO A 1 104 ? 24.994 0.805 -5.282 1.00 78.31 104 PRO A CA 1
ATOM 781 C C . PRO A 1 104 ? 25.119 -0.063 -6.535 1.00 78.31 104 PRO A C 1
ATOM 783 O O . PRO A 1 104 ? 25.579 -1.195 -6.444 1.00 78.31 104 PRO A O 1
ATOM 786 N N . LEU A 1 105 ? 24.787 0.499 -7.699 1.00 75.56 105 LEU A N 1
ATOM 787 C CA . LEU A 1 105 ? 24.962 -0.178 -8.991 1.00 75.56 105 LEU A CA 1
ATOM 788 C C . LEU A 1 105 ? 26.437 -0.492 -9.295 1.00 75.56 105 LEU A C 1
ATOM 790 O O . LEU A 1 105 ? 26.717 -1.449 -9.996 1.00 75.56 105 LEU A O 1
ATOM 794 N N . ASP A 1 106 ? 27.360 0.309 -8.752 1.00 79.44 106 ASP A N 1
ATOM 795 C CA . ASP A 1 106 ? 28.800 0.044 -8.743 1.00 79.44 106 ASP A CA 1
ATOM 796 C C . ASP A 1 106 ? 29.493 0.950 -7.713 1.00 79.44 106 ASP A C 1
ATOM 798 O O . ASP A 1 106 ? 29.403 2.183 -7.782 1.00 79.44 106 ASP A O 1
ATOM 802 N N . ALA A 1 107 ? 30.220 0.369 -6.756 1.00 61.81 107 ALA A N 1
ATOM 803 C CA . ALA A 1 107 ? 30.985 1.133 -5.762 1.00 61.81 107 ALA A CA 1
ATOM 804 C C . ALA A 1 107 ? 32.150 1.922 -6.400 1.00 61.81 107 ALA A C 1
ATOM 806 O O . ALA A 1 107 ? 32.509 3.009 -5.935 1.00 61.81 107 ALA A O 1
ATOM 807 N N . SER A 1 108 ? 32.678 1.424 -7.522 1.00 60.56 108 SER A N 1
ATOM 808 C CA . SER A 1 108 ? 33.827 1.970 -8.257 1.00 60.56 108 SER A CA 1
ATOM 809 C C . SER A 1 108 ? 33.557 3.344 -8.886 1.00 60.56 108 SER A C 1
ATOM 811 O O . SER A 1 108 ? 34.474 4.143 -9.078 1.00 60.56 108 SER A O 1
ATOM 813 N N . ARG A 1 109 ? 32.288 3.679 -9.169 1.00 61.44 109 ARG A N 1
ATOM 814 C CA . ARG A 1 109 ? 31.923 4.921 -9.877 1.00 61.44 109 ARG A CA 1
ATOM 815 C C . ARG A 1 109 ? 32.028 6.177 -9.003 1.00 61.44 109 ARG A C 1
ATOM 817 O O . ARG A 1 109 ? 32.162 7.280 -9.527 1.00 61.44 109 ARG A O 1
ATOM 824 N N . ARG A 1 110 ? 31.999 6.034 -7.671 1.00 58.94 110 ARG A N 1
ATOM 825 C CA . ARG A 1 110 ? 32.025 7.171 -6.727 1.00 58.94 110 ARG A CA 1
ATOM 826 C C . ARG A 1 110 ? 33.440 7.638 -6.361 1.00 58.94 110 ARG A C 1
ATOM 828 O O . ARG A 1 110 ? 33.599 8.770 -5.909 1.00 58.94 110 ARG A O 1
ATOM 835 N N . GLN A 1 111 ? 34.472 6.821 -6.586 1.00 58.06 111 GLN A N 1
ATOM 836 C CA . GLN A 1 111 ? 35.843 7.129 -6.149 1.00 58.06 111 GLN A CA 1
ATOM 837 C C . GLN A 1 111 ? 36.605 8.060 -7.118 1.00 58.06 111 GLN A C 1
ATOM 839 O O . GLN A 1 111 ? 37.511 8.776 -6.698 1.00 58.06 111 GLN A O 1
ATOM 844 N N . GLY A 1 112 ? 36.184 8.158 -8.386 1.00 55.25 112 GLY A N 1
ATOM 845 C CA . GLY A 1 112 ? 36.844 8.986 -9.412 1.00 55.25 112 GLY A CA 1
ATOM 846 C C . GLY A 1 112 ? 36.560 10.499 -9.361 1.00 55.25 112 GLY A C 1
ATOM 847 O O . GLY A 1 112 ? 37.197 11.262 -10.087 1.00 55.25 112 GLY A O 1
ATOM 848 N N . GLY A 1 113 ? 35.620 10.959 -8.525 1.00 54.19 113 GLY A N 1
ATOM 849 C CA . GLY A 1 113 ? 35.187 12.367 -8.477 1.00 54.19 113 GLY A CA 1
ATOM 850 C C . GLY A 1 113 ? 35.990 13.279 -7.539 1.00 54.19 113 GLY A C 1
ATOM 851 O O . GLY A 1 113 ? 36.004 14.492 -7.738 1.00 54.19 113 GLY A O 1
ATOM 852 N N . ARG A 1 114 ? 36.691 12.729 -6.534 1.00 55.78 114 ARG A N 1
ATOM 853 C CA . ARG A 1 114 ? 37.453 13.537 -5.556 1.00 55.78 114 ARG A CA 1
ATOM 854 C C . ARG A 1 114 ? 38.862 13.931 -6.015 1.00 55.78 114 ARG A C 1
ATOM 856 O O . ARG A 1 114 ? 39.394 14.903 -5.493 1.00 55.78 114 ARG A O 1
ATOM 863 N N . ASN A 1 115 ? 39.434 13.273 -7.028 1.00 55.31 115 ASN A N 1
ATOM 864 C CA . ASN A 1 115 ? 40.823 13.520 -7.449 1.00 55.31 115 ASN A CA 1
ATOM 865 C C . ASN A 1 115 ? 41.029 14.648 -8.480 1.00 55.31 115 ASN A C 1
ATOM 867 O O . ASN A 1 115 ? 42.171 14.929 -8.827 1.00 55.31 115 ASN A O 1
ATOM 871 N N . ARG A 1 116 ? 39.985 15.347 -8.957 1.00 56.81 116 ARG A N 1
ATOM 872 C CA . ARG A 1 116 ? 40.169 16.440 -9.943 1.00 56.81 116 ARG A CA 1
ATOM 873 C C . ARG A 1 116 ? 40.374 17.837 -9.350 1.00 56.81 116 ARG A C 1
ATOM 875 O O . ARG A 1 116 ? 40.721 18.746 -10.095 1.00 56.81 116 ARG A O 1
ATOM 882 N N . LYS A 1 117 ? 40.193 18.039 -8.038 1.00 52.03 117 LYS A N 1
ATOM 883 C CA . LYS A 1 117 ? 40.291 19.383 -7.425 1.00 52.03 117 LYS A CA 1
ATOM 884 C C . LYS A 1 117 ? 41.663 19.732 -6.825 1.00 52.03 117 LYS A C 1
ATOM 886 O O . LYS A 1 117 ? 41.800 20.807 -6.258 1.00 52.03 117 LYS A O 1
ATOM 891 N N . ALA A 1 118 ? 42.674 18.872 -6.977 1.00 53.06 118 ALA A N 1
ATOM 892 C CA . ALA A 1 118 ? 44.039 19.130 -6.494 1.00 53.06 118 ALA A CA 1
ATOM 893 C C . ALA A 1 118 ? 45.011 19.660 -7.574 1.00 53.06 118 ALA A C 1
ATOM 895 O O . ALA A 1 118 ? 46.151 19.978 -7.254 1.00 53.06 118 ALA A O 1
ATOM 896 N N . ALA A 1 119 ? 44.584 19.784 -8.838 1.00 53.72 119 ALA A N 1
ATOM 897 C CA . ALA A 1 119 ? 45.473 20.145 -9.953 1.00 53.72 119 ALA A CA 1
ATOM 898 C C . ALA A 1 119 ? 45.390 21.617 -10.418 1.00 53.72 119 ALA A C 1
ATOM 900 O O . ALA A 1 119 ? 46.043 21.974 -11.389 1.00 53.72 119 ALA A O 1
ATOM 901 N N . ALA A 1 120 ? 44.619 22.482 -9.746 1.00 55.31 120 ALA A N 1
ATOM 902 C CA . ALA A 1 120 ? 44.414 23.878 -10.167 1.00 55.31 120 ALA A CA 1
ATOM 903 C C . ALA A 1 120 ? 44.878 24.910 -9.122 1.00 55.31 120 ALA A C 1
ATOM 905 O O . ALA A 1 120 ? 44.200 25.903 -8.884 1.00 55.31 120 ALA A O 1
ATOM 906 N N . SER A 1 121 ? 46.014 24.667 -8.464 1.00 52.44 121 SER A N 1
ATOM 907 C CA . SER A 1 121 ? 46.638 25.670 -7.587 1.00 52.44 121 SER A CA 1
ATOM 908 C C . SER A 1 121 ? 48.160 25.534 -7.554 1.00 52.44 121 SER A C 1
ATOM 910 O O . SER A 1 121 ? 48.744 25.392 -6.483 1.00 52.44 121 SER A O 1
ATOM 912 N N . ARG A 1 122 ? 48.802 25.535 -8.727 1.00 49.00 122 ARG A N 1
ATOM 913 C CA . ARG A 1 122 ? 50.231 25.849 -8.896 1.00 49.00 122 ARG A CA 1
ATOM 914 C C . ARG A 1 122 ? 50.447 26.419 -10.295 1.00 49.00 122 ARG A C 1
ATOM 916 O O . ARG A 1 122 ? 50.645 25.649 -11.228 1.00 49.00 122 ARG A O 1
ATOM 923 N N . LEU A 1 123 ? 50.361 27.739 -10.411 1.00 42.44 123 LEU A N 1
ATOM 924 C CA . LEU A 1 123 ? 50.986 28.576 -11.436 1.00 42.44 123 LEU A CA 1
ATOM 925 C C . LEU A 1 123 ? 51.078 29.990 -10.867 1.00 42.44 123 LEU A C 1
ATOM 927 O O . LEU A 1 123 ? 50.072 30.419 -10.258 1.00 42.44 123 LEU A O 1
#

Secondary structure (DSSP, 8-state):
------------TTSSTT-TT----HHHH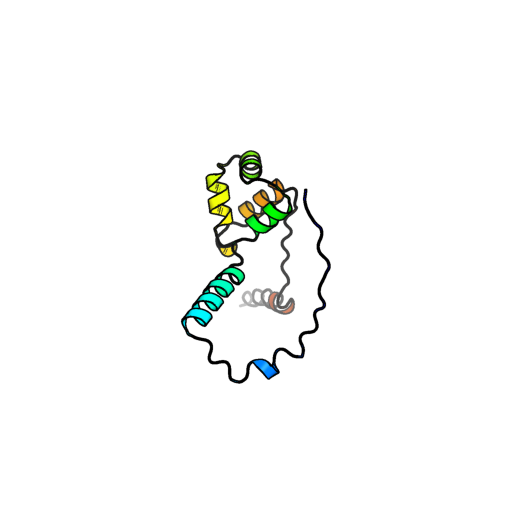HHHHHHHHHHS-GGGHHHHHHHHTT--HHHHHHHTTS-HHHHHHHTTS-GGGS-HHHHHHHHHTTT---------S-GGGGGGGSTTTTSSS--

Sequence (123 aa):
MAKASTPIDTRFDIVDDLLDGVDVPDDQMARINAHLARLLADDQVLRAVRLECGVAQKVVAADLGVTASAIAQLEGRSLDTVQLGTVRRYFEALGYELTVSLTPLDASRRQGGRNRKAAASRL

Radius of gyration: 25.49 Å; chains: 1; bounding box: 77×61×47 Å

Foldseek 3Di:
DDDDDDDDDDDDPPPPVVPVPDPQDPVNVVVVVVVVVVVPQPLQPLVVVCVVLVHQLCQLCVQVVHDSVVSVVSNRDRPVPDDVVVVQSSVVSSVDGDDDDDDDPDPVVPPPPPPPPPPPPDD

pLDDT: mean 70.35, std 16.32, range [42.44, 92.88]